Protein AF-A0A3N5EZ05-F1 (afdb_monomer)

Solvent-accessible surface area (backbone atoms only — not comparable to full-atom values): 6852 Å² total; per-residue (Å²): 89,78,44,68,26,73,56,96,56,68,45,74,49,80,46,78,44,80,40,52,67,71,67,73,74,62,48,51,23,45,38,38,38,38,35,31,70,34,64,64,27,25,46,25,39,28,48,21,28,32,59,36,54,89,89,57,67,75,89,76,59,78,59,31,61,65,50,81,44,80,48,70,34,47,78,84,30,54,72,34,80,43,77,48,76,42,72,58,73,56,49,66,87,50,54,52,19,30,40,44,31,42,38,31,39,40,40,81,78,44,53,37,81,36,57,31,39,44,48,79,47,82,47,59,91

pLDDT: mean 95.18, std 3.79, range [78.94, 98.62]

Secondary structure (DSSP, 8-state):
-EE-SS-SS-EEEEEEEEPPSSPPSS-EEEEEEEEE--SS-EEEEEEEEEEE-TTS-TTS--PEE--PEEEE--TT-TTEEEEEEEE--SS---TTSEEEEEEEE-STT----S-EEEEEEEEE-

Sequence (125 aa):
MQVLASLDADAIWRLRFQLPATLPAGTCKLRLIGLCNDDSHVAKVNPKWASVAMAEDPSSATLQAEGTTTVTWGASDHDKYVESKITLDADTPVGGEIIAMDLTFETSGWTLDQISTWMASLIWE

Radius of gyration: 15.07 Å; Cα contacts (8 Å, |Δi|>4): 317; chains: 1; bounding box: 34×28×37 Å

Structure (mmCIF, N/CA/C/O backbone):
data_AF-A0A3N5EZ05-F1
#
_entry.id   AF-A0A3N5EZ05-F1
#
loop_
_atom_site.group_PDB
_atom_site.id
_atom_site.type_symbol
_atom_site.label_atom_id
_atom_site.label_alt_id
_atom_site.label_comp_id
_atom_site.label_asym_id
_atom_site.label_entity_id
_atom_site.label_seq_id
_atom_site.pdbx_PDB_ins_code
_atom_site.Cartn_x
_atom_site.Cartn_y
_atom_site.Cartn_z
_atom_site.occupancy
_atom_site.B_iso_or_equiv
_atom_site.auth_seq_id
_atom_site.auth_comp_id
_atom_site.auth_asym_id
_atom_site.auth_atom_id
_atom_site.pdbx_PDB_model_num
ATOM 1 N N . MET A 1 1 ? 9.008 -5.054 1.773 1.00 90.44 1 MET A N 1
ATOM 2 C CA . MET A 1 1 ? 8.689 -6.179 0.863 1.00 90.44 1 MET A CA 1
ATOM 3 C C . MET A 1 1 ? 9.494 -6.020 -0.415 1.00 90.44 1 MET A C 1
ATOM 5 O O . MET A 1 1 ? 9.725 -4.885 -0.807 1.00 90.44 1 MET A O 1
ATOM 9 N N . GLN A 1 2 ? 9.930 -7.116 -1.033 1.00 91.75 2 GLN A N 1
ATOM 10 C CA . GLN A 1 2 ? 10.556 -7.109 -2.357 1.00 91.75 2 GLN A CA 1
ATOM 11 C C . GLN A 1 2 ? 9.498 -7.441 -3.423 1.00 91.75 2 GLN A C 1
ATOM 13 O O . GLN A 1 2 ? 8.694 -8.349 -3.205 1.00 91.75 2 GLN A O 1
ATOM 18 N N . VAL A 1 3 ? 9.489 -6.715 -4.541 1.00 89.62 3 VAL A N 1
ATOM 19 C CA . VAL A 1 3 ? 8.561 -6.900 -5.670 1.00 89.62 3 VAL A CA 1
ATOM 20 C C . VAL A 1 3 ? 9.377 -7.100 -6.942 1.00 89.62 3 VAL A C 1
ATOM 22 O O . VAL A 1 3 ? 10.362 -6.397 -7.163 1.00 89.62 3 VAL A O 1
ATOM 25 N N . LEU A 1 4 ? 9.001 -8.091 -7.751 1.00 89.44 4 LEU A N 1
ATOM 26 C CA . LEU A 1 4 ? 9.736 -8.454 -8.962 1.00 89.44 4 LEU A CA 1
ATOM 27 C C . LEU A 1 4 ? 9.724 -7.319 -9.992 1.00 89.44 4 LEU A C 1
ATOM 29 O O . LEU A 1 4 ? 8.802 -6.510 -10.025 1.00 89.44 4 LEU A O 1
ATOM 33 N N . ALA A 1 5 ? 10.751 -7.312 -10.840 1.00 78.94 5 ALA A N 1
ATOM 34 C CA . ALA A 1 5 ? 10.879 -6.407 -11.974 1.00 78.94 5 ALA A CA 1
ATOM 35 C C . ALA A 1 5 ? 9.652 -6.462 -12.884 1.00 78.94 5 ALA A C 1
ATOM 37 O O . ALA A 1 5 ? 9.000 -5.457 -13.092 1.00 78.94 5 ALA A O 1
ATOM 38 N N . SER A 1 6 ? 9.273 -7.653 -13.346 1.00 84.81 6 SER A N 1
ATOM 39 C CA . SER A 1 6 ? 8.079 -7.858 -14.163 1.00 84.81 6 SER A CA 1
ATOM 40 C C . SER A 1 6 ? 7.041 -8.649 -13.376 1.00 84.81 6 SER A C 1
ATOM 42 O O . SER A 1 6 ? 7.375 -9.635 -12.712 1.00 84.81 6 SER A O 1
ATOM 44 N N . LEU A 1 7 ? 5.792 -8.190 -13.422 1.00 85.25 7 LEU A N 1
ATOM 45 C CA . LEU A 1 7 ? 4.666 -8.832 -12.761 1.00 85.25 7 LEU A CA 1
ATOM 46 C C . LEU A 1 7 ? 3.801 -9.534 -13.813 1.00 85.25 7 LEU A C 1
ATOM 48 O O . LEU A 1 7 ? 3.210 -8.882 -14.670 1.00 85.25 7 LEU A O 1
ATOM 52 N N . ASP A 1 8 ? 3.695 -10.859 -13.716 1.00 87.69 8 ASP A N 1
ATOM 53 C CA . ASP A 1 8 ? 2.774 -11.657 -14.543 1.00 87.69 8 ASP A CA 1
ATOM 54 C C . ASP A 1 8 ? 1.330 -11.627 -14.004 1.00 87.69 8 ASP A C 1
ATOM 56 O O . ASP A 1 8 ? 0.373 -11.955 -14.705 1.00 87.69 8 ASP A O 1
ATOM 60 N N . ALA A 1 9 ? 1.176 -11.254 -12.733 1.00 94.00 9 ALA A N 1
ATOM 61 C CA . ALA A 1 9 ? -0.086 -11.073 -12.028 1.00 94.00 9 ALA A CA 1
ATOM 62 C C . ALA A 1 9 ? 0.104 -10.046 -10.904 1.00 94.00 9 ALA A C 1
ATOM 64 O O . ALA A 1 9 ? 1.231 -9.813 -10.456 1.00 94.00 9 ALA A O 1
ATOM 65 N N . ASP A 1 10 ? -0.995 -9.443 -10.449 1.00 96.12 10 ASP A N 1
ATOM 66 C CA . ASP A 1 10 ? -0.947 -8.465 -9.365 1.00 96.12 10 ASP A CA 1
ATOM 67 C C . ASP A 1 10 ? -0.307 -9.083 -8.116 1.00 96.12 10 ASP A C 1
ATOM 69 O O . ASP A 1 10 ? -0.683 -10.172 -7.667 1.00 96.12 10 ASP A O 1
ATOM 73 N N . ALA A 1 11 ? 0.660 -8.374 -7.536 1.00 96.31 11 ALA A N 1
ATOM 74 C CA . ALA A 1 11 ? 1.293 -8.785 -6.291 1.00 96.31 11 ALA A CA 1
ATOM 75 C C . ALA A 1 11 ? 0.634 -8.054 -5.121 1.00 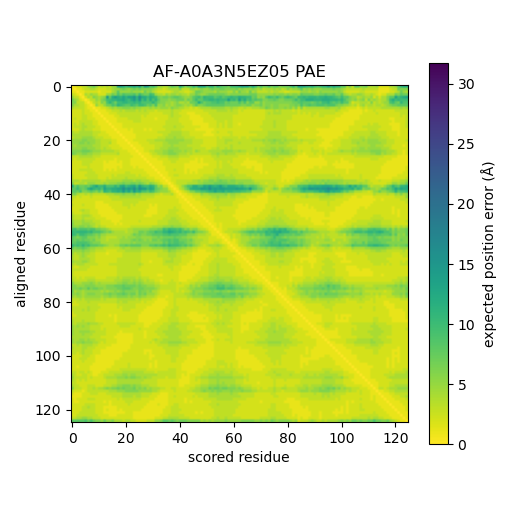96.31 11 ALA A C 1
ATOM 77 O O . ALA A 1 11 ? 0.447 -6.843 -5.163 1.00 96.31 11 ALA A O 1
ATOM 78 N N . ILE A 1 12 ? 0.292 -8.774 -4.052 1.00 96.50 12 ILE A N 1
ATOM 79 C CA . ILE A 1 12 ? -0.399 -8.189 -2.897 1.00 96.50 12 ILE A CA 1
ATOM 80 C C . ILE A 1 12 ? 0.504 -8.245 -1.672 1.00 96.50 12 ILE A C 1
ATOM 82 O O . ILE A 1 12 ? 0.921 -9.323 -1.238 1.00 96.50 12 ILE A O 1
ATOM 86 N N . TRP A 1 13 ? 0.746 -7.084 -1.065 1.00 97.56 13 TRP A N 1
ATOM 87 C CA . TRP A 1 13 ? 1.331 -6.987 0.266 1.00 97.56 13 TRP A CA 1
ATOM 88 C C . TRP A 1 13 ? 0.254 -6.688 1.298 1.00 97.56 13 TRP A C 1
ATOM 90 O O . TRP A 1 13 ? -0.303 -5.593 1.348 1.00 97.56 13 TRP A O 1
ATOM 100 N N . ARG A 1 14 ? -0.010 -7.669 2.163 1.00 96.25 14 ARG A N 1
ATOM 101 C CA . ARG A 1 14 ? -0.916 -7.495 3.298 1.00 96.25 14 ARG A CA 1
ATOM 102 C C . ARG A 1 14 ? -0.196 -6.796 4.445 1.00 96.25 14 ARG A C 1
ATOM 104 O O . ARG A 1 14 ? 0.777 -7.320 4.988 1.00 96.25 14 ARG A O 1
ATOM 111 N N . LEU A 1 15 ? -0.690 -5.623 4.809 1.00 97.12 15 LEU A N 1
ATOM 112 C CA . LEU A 1 15 ? -0.161 -4.742 5.842 1.00 97.12 15 LEU A CA 1
ATOM 113 C C . LEU A 1 15 ? -1.163 -4.625 6.992 1.00 97.12 15 LEU A C 1
ATOM 115 O O . LEU A 1 15 ? -2.378 -4.686 6.790 1.00 97.12 15 LEU A O 1
ATOM 119 N N . ARG A 1 16 ? -0.653 -4.470 8.213 1.00 96.69 16 ARG A N 1
ATOM 120 C CA . ARG A 1 16 ? -1.452 -4.218 9.416 1.00 96.69 16 ARG A CA 1
ATOM 121 C C . ARG A 1 16 ? -0.791 -3.105 10.211 1.00 96.69 16 ARG A C 1
ATOM 123 O O . ARG A 1 16 ? 0.388 -3.217 10.543 1.00 96.69 16 ARG A O 1
ATOM 130 N N . PHE A 1 17 ? -1.548 -2.059 10.515 1.00 97.56 17 PHE A N 1
ATOM 131 C CA . PHE A 1 17 ? -1.068 -0.930 1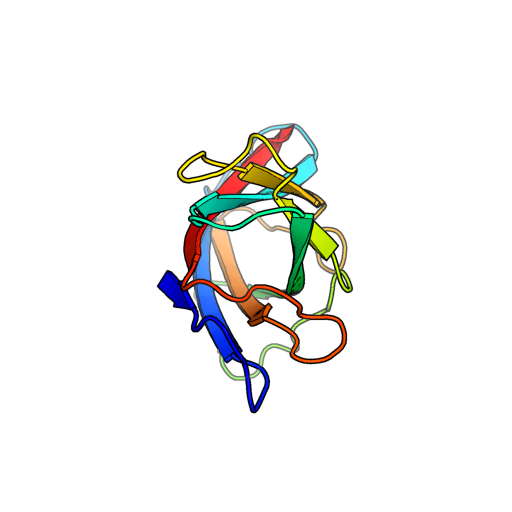1.304 1.00 97.56 17 PHE A CA 1
ATOM 132 C C . PHE A 1 17 ? -1.977 -0.735 12.509 1.00 97.56 17 PHE A C 1
ATOM 134 O O . PHE A 1 17 ? -3.153 -0.425 12.350 1.00 97.56 17 PHE A O 1
ATOM 141 N N . GLN A 1 18 ? -1.436 -0.918 13.711 1.00 97.19 18 GLN A N 1
ATOM 142 C CA . GLN A 1 18 ? -2.162 -0.601 14.934 1.00 97.19 18 GLN A CA 1
ATOM 143 C C . GLN A 1 18 ? -2.125 0.909 15.166 1.00 97.19 18 GLN A C 1
ATOM 145 O O . GLN A 1 18 ? -1.045 1.500 15.247 1.00 97.19 18 GLN A O 1
ATOM 150 N N . LEU A 1 19 ? -3.299 1.525 15.270 1.00 97.38 19 LEU A N 1
ATOM 151 C CA . LEU A 1 19 ? -3.433 2.952 15.515 1.00 97.38 19 LEU A CA 1
ATOM 152 C C . LEU A 1 19 ? -3.362 3.258 17.020 1.00 97.38 19 LEU A C 1
ATOM 154 O O . LEU A 1 19 ? -3.858 2.481 17.842 1.00 97.38 19 LEU A O 1
ATOM 158 N N . PRO A 1 20 ? -2.767 4.397 17.420 1.00 96.50 20 PRO A N 1
ATOM 159 C CA . PRO A 1 20 ? -2.835 4.853 18.803 1.00 96.50 20 PRO A CA 1
ATOM 160 C C . PRO A 1 20 ? -4.281 5.204 19.186 1.00 96.50 20 PRO A C 1
ATOM 162 O O . PRO A 1 20 ? -5.078 5.589 18.333 1.00 96.50 20 PRO A O 1
ATOM 165 N N . ALA A 1 21 ? -4.614 5.121 20.479 1.00 96.69 21 ALA A N 1
ATOM 166 C CA . ALA A 1 21 ? -5.953 5.458 20.983 1.00 96.69 21 ALA A CA 1
ATOM 167 C C . ALA A 1 21 ? -6.361 6.911 20.671 1.00 96.69 21 ALA A C 1
ATOM 169 O O . ALA A 1 21 ? -7.514 7.179 20.350 1.00 96.69 21 ALA A O 1
ATOM 170 N N . THR A 1 22 ? -5.398 7.835 20.720 1.00 97.50 22 THR A N 1
ATOM 171 C CA . THR A 1 22 ? -5.574 9.217 20.266 1.00 97.50 22 THR A CA 1
ATOM 172 C C . THR A 1 22 ? -4.813 9.398 18.966 1.00 97.50 22 THR A C 1
ATOM 174 O O . THR A 1 22 ? -3.585 9.288 18.948 1.00 97.50 22 THR A O 1
ATOM 177 N N . LEU A 1 23 ? -5.537 9.684 17.887 1.00 96.88 23 LEU A N 1
ATOM 178 C CA . LEU A 1 23 ? -4.926 9.942 16.591 1.00 96.88 23 LEU A CA 1
ATOM 179 C C . LEU A 1 23 ? -4.183 11.286 16.601 1.00 96.88 23 LEU A C 1
ATOM 181 O O . LEU A 1 23 ? -4.686 12.259 17.173 1.00 96.88 23 LEU A O 1
ATOM 185 N N . PRO A 1 24 ? -2.997 11.364 15.973 1.00 97.44 24 PRO A N 1
ATOM 186 C CA . PRO A 1 24 ? -2.361 12.642 15.699 1.00 97.44 24 PRO A CA 1
ATOM 187 C C . PRO A 1 24 ? -3.283 13.559 14.881 1.00 97.44 24 PRO A C 1
ATOM 189 O O . PRO A 1 24 ? -4.133 13.096 14.121 1.00 97.44 24 PRO A O 1
ATOM 192 N N . ALA A 1 25 ? -3.106 14.871 15.028 1.00 96.12 25 ALA A N 1
ATOM 193 C CA . ALA A 1 25 ? -3.803 15.841 14.190 1.00 96.12 25 ALA A CA 1
ATOM 194 C C . ALA A 1 25 ? -3.294 15.778 12.740 1.00 96.12 25 ALA A C 1
ATOM 196 O O . ALA A 1 25 ? -2.125 15.476 12.511 1.00 96.12 25 ALA A O 1
AT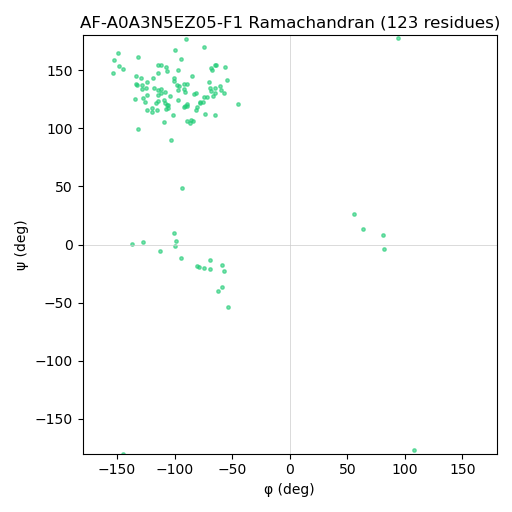OM 197 N N . GLY A 1 26 ? -4.155 16.124 11.783 1.00 96.00 26 GLY A N 1
ATOM 198 C CA . GLY A 1 26 ? -3.841 16.097 10.352 1.00 96.00 26 GLY A CA 1
ATOM 199 C C . GLY A 1 26 ? -4.554 14.965 9.620 1.00 96.00 26 GLY A C 1
ATOM 200 O O . GLY A 1 26 ? -5.368 14.241 10.196 1.00 96.00 26 GLY A O 1
ATOM 201 N N . THR A 1 27 ? -4.259 14.834 8.331 1.00 97.19 27 THR A N 1
ATOM 202 C CA . THR A 1 27 ? -4.859 13.810 7.471 1.00 97.19 27 THR A CA 1
ATOM 203 C C . THR A 1 27 ? -3.993 12.560 7.500 1.00 97.19 27 THR A C 1
ATOM 205 O O . THR A 1 27 ? -2.778 12.649 7.311 1.00 97.19 27 THR A O 1
ATOM 208 N N . CYS A 1 28 ? -4.600 11.391 7.719 1.00 98.31 28 CYS A N 1
ATOM 209 C CA . CYS A 1 28 ? -3.872 10.127 7.657 1.00 98.31 28 CYS A CA 1
ATOM 210 C C . CYS A 1 28 ? -3.438 9.841 6.213 1.00 98.31 28 CYS A C 1
ATOM 212 O O . CYS A 1 28 ? -4.233 9.950 5.277 1.00 98.31 28 CYS A O 1
ATOM 214 N N . LYS A 1 29 ? -2.169 9.478 6.031 1.00 98.62 29 LYS A N 1
ATOM 215 C CA . LYS A 1 29 ? -1.608 9.101 4.731 1.00 98.62 29 LYS A CA 1
ATOM 216 C C . LYS A 1 29 ? -0.779 7.830 4.854 1.00 98.62 29 LYS A C 1
ATOM 218 O O . LYS A 1 29 ? -0.047 7.645 5.830 1.00 98.62 29 LYS A O 1
ATOM 223 N N . LEU A 1 30 ? -0.820 6.996 3.821 1.00 98.56 30 LEU A N 1
ATOM 224 C CA . LEU A 1 30 ? 0.149 5.931 3.610 1.00 98.56 30 LEU A CA 1
ATOM 225 C C . LEU A 1 30 ? 1.397 6.527 2.963 1.00 98.56 30 LEU A C 1
ATOM 227 O O . LEU A 1 30 ? 1.370 7.000 1.827 1.00 98.56 30 LEU A O 1
ATOM 231 N N . ARG A 1 31 ? 2.510 6.479 3.687 1.00 98.50 31 ARG A N 1
ATOM 232 C CA . ARG A 1 31 ? 3.835 6.777 3.156 1.00 98.50 31 ARG A CA 1
ATOM 233 C C . ARG A 1 31 ? 4.439 5.493 2.609 1.00 98.50 31 ARG A C 1
ATOM 235 O O . ARG A 1 31 ? 4.664 4.545 3.363 1.00 98.50 31 ARG A O 1
ATOM 242 N N . LEU A 1 32 ? 4.729 5.492 1.316 1.00 98.19 32 LEU A N 1
ATOM 243 C CA . LEU A 1 32 ? 5.473 4.446 0.634 1.00 98.19 32 LEU A CA 1
ATOM 244 C C . LEU A 1 32 ? 6.854 4.970 0.269 1.00 98.19 32 LEU A C 1
ATOM 246 O O . LEU A 1 32 ? 6.987 6.057 -0.290 1.00 98.19 32 LEU A O 1
ATOM 250 N N . ILE A 1 33 ? 7.875 4.187 0.591 1.00 97.88 33 ILE A N 1
ATOM 251 C CA . ILE A 1 33 ? 9.250 4.444 0.176 1.00 97.88 33 ILE A CA 1
ATOM 252 C C . ILE A 1 33 ? 9.691 3.248 -0.656 1.00 97.88 33 ILE A C 1
ATOM 254 O O . ILE A 1 33 ? 9.775 2.133 -0.135 1.00 97.88 33 ILE A O 1
ATOM 258 N N . GLY A 1 34 ? 9.935 3.486 -1.940 1.00 96.75 34 GLY A N 1
ATOM 259 C CA . GLY A 1 34 ? 10.468 2.505 -2.873 1.00 96.75 34 GLY A CA 1
ATOM 260 C C . GLY A 1 34 ? 11.963 2.717 -3.094 1.00 96.75 34 GLY A C 1
ATOM 261 O O . GLY A 1 34 ? 12.430 3.851 -3.158 1.00 96.75 34 GLY A O 1
ATOM 262 N N . LEU A 1 35 ? 12.709 1.627 -3.238 1.00 96.25 35 LEU A N 1
ATOM 263 C CA . LEU A 1 35 ? 14.095 1.600 -3.699 1.00 96.25 35 LEU A CA 1
ATOM 264 C C . LEU A 1 35 ? 14.175 0.673 -4.909 1.00 96.25 35 LEU A C 1
ATOM 266 O 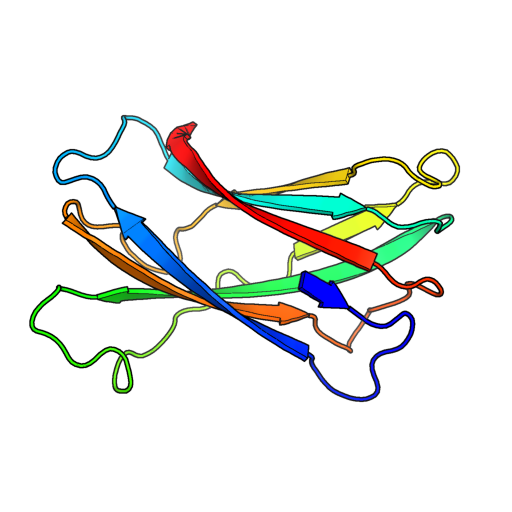O . LEU A 1 35 ? 13.714 -0.466 -4.831 1.00 96.25 35 LEU A O 1
ATOM 270 N N . CYS A 1 36 ? 14.755 1.155 -6.001 1.00 94.19 36 CYS A N 1
ATOM 271 C CA . CYS A 1 36 ? 14.912 0.409 -7.242 1.00 94.19 36 CYS A CA 1
ATOM 272 C C . CYS A 1 36 ? 16.126 0.952 -8.008 1.00 94.19 36 CYS A C 1
ATOM 274 O O . CYS A 1 36 ? 16.410 2.147 -7.927 1.00 94.19 36 CYS A O 1
ATOM 276 N N . ASN A 1 37 ? 16.831 0.098 -8.750 1.00 91.62 37 ASN A N 1
ATOM 277 C CA . ASN A 1 37 ? 17.941 0.517 -9.614 1.00 91.62 37 ASN A CA 1
ATOM 278 C C . ASN A 1 37 ? 17.469 0.785 -11.052 1.00 91.62 37 ASN A C 1
ATOM 280 O O . ASN A 1 37 ? 18.015 0.235 -12.002 1.00 91.62 37 ASN A O 1
ATOM 284 N N . ASP A 1 38 ? 16.394 1.549 -11.199 1.00 86.94 38 ASP A N 1
ATOM 285 C CA . ASP A 1 38 ? 15.664 1.673 -12.461 1.00 86.94 38 ASP A CA 1
ATOM 286 C C . ASP A 1 38 ? 15.749 3.100 -13.037 1.00 86.94 38 ASP A C 1
ATOM 288 O O . ASP A 1 38 ? 15.928 4.061 -12.281 1.00 86.94 38 ASP A O 1
ATOM 292 N N . ASP A 1 39 ? 15.603 3.232 -14.358 1.00 85.38 39 ASP A N 1
ATOM 293 C CA . ASP A 1 39 ? 15.607 4.491 -15.110 1.00 85.38 39 ASP A CA 1
ATOM 294 C C . ASP A 1 39 ? 14.242 4.731 -15.764 1.00 85.38 39 ASP A C 1
ATOM 296 O O . ASP A 1 39 ? 13.849 4.032 -16.696 1.00 85.38 39 ASP A O 1
ATOM 300 N N . SER A 1 40 ? 13.543 5.788 -15.349 1.00 88.00 40 SER A N 1
ATOM 301 C CA . SER A 1 40 ? 12.361 6.317 -16.052 1.00 88.00 40 SER A CA 1
ATOM 302 C C . SER A 1 40 ? 11.154 5.370 -16.124 1.00 88.00 40 SER A C 1
ATOM 304 O O . SER A 1 40 ? 10.190 5.650 -16.844 1.00 88.00 40 SER A O 1
ATOM 306 N N . HIS A 1 41 ? 11.157 4.293 -15.342 1.00 93.50 41 HIS A N 1
ATOM 307 C CA . HIS A 1 41 ? 10.043 3.366 -15.228 1.00 93.50 41 HIS A CA 1
ATOM 308 C C . HIS A 1 41 ? 9.187 3.625 -13.983 1.00 93.50 41 HIS A C 1
ATOM 310 O O . HIS A 1 41 ? 9.519 4.396 -13.074 1.00 93.50 41 HIS A O 1
ATOM 316 N N . VAL A 1 42 ? 8.016 2.988 -13.972 1.00 95.38 42 VAL A N 1
ATOM 317 C CA . VAL A 1 42 ? 6.980 3.213 -12.967 1.00 95.38 42 VAL A CA 1
ATOM 318 C C . VAL A 1 42 ? 6.467 1.927 -12.335 1.00 95.38 42 VAL A C 1
ATOM 320 O O . VAL A 1 42 ? 6.241 0.920 -13.010 1.00 95.38 42 VAL A O 1
ATOM 323 N N . ALA A 1 43 ? 6.184 2.020 -11.040 1.00 96.75 43 ALA A N 1
ATOM 324 C CA . ALA A 1 43 ? 5.334 1.091 -10.314 1.00 96.75 43 ALA A CA 1
ATOM 325 C C . ALA A 1 43 ? 3.906 1.645 -10.207 1.00 96.75 43 ALA A C 1
ATOM 327 O O . ALA A 1 43 ? 3.687 2.860 -10.133 1.00 96.75 43 ALA A O 1
ATOM 328 N N . LYS A 1 44 ? 2.928 0.742 -10.155 1.00 97.56 44 LYS A N 1
ATOM 329 C CA . LYS A 1 44 ? 1.514 1.055 -9.924 1.00 97.56 44 LYS A CA 1
ATOM 330 C C . LYS A 1 44 ? 1.087 0.416 -8.618 1.00 97.56 44 LYS A C 1
ATOM 332 O O . LYS A 1 44 ? 1.243 -0.789 -8.448 1.00 97.56 44 LYS A O 1
ATOM 337 N N . VAL A 1 45 ? 0.602 1.230 -7.688 1.00 98.00 45 VAL A N 1
ATOM 338 C CA . VAL A 1 45 ? 0.215 0.773 -6.352 1.00 98.00 45 VAL A CA 1
ATOM 339 C C . VAL A 1 45 ? -1.193 1.236 -6.023 1.00 98.00 45 VAL A C 1
ATOM 341 O O . VAL A 1 45 ? -1.530 2.397 -6.228 1.00 98.00 45 VAL A O 1
ATOM 344 N N . ASN A 1 46 ? -2.012 0.336 -5.498 1.00 98.31 46 ASN A N 1
ATOM 345 C CA . ASN A 1 46 ? -3.394 0.607 -5.130 1.00 98.31 46 ASN A CA 1
ATOM 346 C C . ASN A 1 46 ? -3.645 0.066 -3.718 1.00 98.31 46 ASN A C 1
ATOM 348 O O . ASN A 1 46 ? -3.789 -1.153 -3.542 1.00 98.31 46 ASN A O 1
ATOM 352 N N . PRO A 1 47 ? -3.610 0.933 -2.693 1.00 98.31 47 PRO A N 1
ATOM 353 C CA . PRO A 1 47 ? -3.944 0.528 -1.343 1.00 98.31 47 PRO A CA 1
ATOM 354 C C . PRO A 1 47 ? -5.456 0.350 -1.214 1.00 98.31 47 PRO A C 1
ATOM 356 O O . PRO A 1 47 ? -6.241 1.250 -1.512 1.00 98.31 47 PRO A O 1
ATOM 359 N N . LYS A 1 48 ? -5.848 -0.826 -0.726 1.00 98.25 48 LYS A N 1
ATOM 360 C CA . LYS A 1 48 ? -7.215 -1.122 -0.302 1.00 98.25 48 LYS A CA 1
ATOM 361 C C . LYS A 1 48 ? -7.209 -1.364 1.188 1.00 98.25 48 LYS A C 1
ATOM 363 O O . LYS A 1 48 ? -6.405 -2.174 1.646 1.00 98.25 48 LYS A O 1
ATOM 368 N N . TRP A 1 49 ? -8.061 -0.697 1.950 1.00 98.25 49 TRP A N 1
ATOM 369 C CA . TRP A 1 49 ? -8.008 -0.805 3.401 1.00 98.25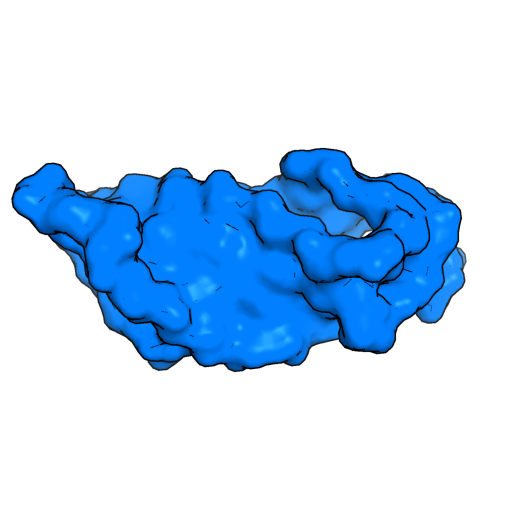 49 TRP A CA 1
ATOM 370 C C . TRP A 1 49 ? -9.362 -0.638 4.084 1.00 98.25 49 TRP A C 1
ATOM 372 O O . TRP A 1 49 ? -10.332 -0.204 3.472 1.00 98.25 49 TRP A O 1
ATOM 382 N N . ALA A 1 50 ? -9.408 -1.043 5.348 1.00 98.00 50 ALA A N 1
ATOM 383 C CA . ALA A 1 50 ? -10.497 -0.760 6.269 1.00 98.00 50 ALA A CA 1
ATOM 384 C C . ALA A 1 50 ? -9.938 -0.568 7.684 1.00 98.00 50 ALA A C 1
ATOM 386 O O . ALA A 1 50 ? -8.904 -1.163 8.028 1.00 98.00 50 ALA A O 1
ATOM 387 N N . SER A 1 51 ? -10.612 0.242 8.499 1.00 97.56 51 SER A N 1
ATOM 388 C CA . SER A 1 51 ? -10.374 0.276 9.948 1.00 97.56 51 SER A CA 1
ATOM 389 C C . SER A 1 51 ? -11.168 -0.850 10.612 1.00 97.56 51 SER A C 1
ATOM 391 O O . SER A 1 51 ? -12.346 -1.033 10.317 1.00 97.56 51 SER A O 1
ATOM 393 N N . VAL A 1 52 ? -10.512 -1.661 11.446 1.00 97.56 52 VAL A N 1
ATOM 394 C CA . VAL A 1 52 ? -11.126 -2.830 12.093 1.00 97.56 52 VAL A CA 1
ATOM 395 C C . VAL A 1 52 ? -10.893 -2.775 13.596 1.00 97.56 52 VAL A C 1
ATOM 397 O O . VAL A 1 52 ? -9.745 -2.707 14.060 1.00 97.56 52 VAL A O 1
ATOM 400 N N . ALA A 1 53 ? -11.973 -2.866 14.371 1.00 95.88 53 ALA A N 1
ATOM 401 C CA . ALA A 1 53 ? -11.886 -2.910 15.823 1.00 95.88 53 ALA A CA 1
ATOM 402 C C . ALA A 1 53 ? -11.235 -4.214 16.317 1.00 95.88 53 ALA A C 1
ATOM 404 O O . ALA A 1 53 ? -11.379 -5.282 15.728 1.00 95.88 53 ALA A O 1
ATOM 405 N N . MET A 1 54 ? -10.558 -4.161 17.470 1.00 88.31 54 MET A N 1
ATOM 406 C CA . MET A 1 54 ? -9.828 -5.309 18.045 1.00 88.31 54 MET A CA 1
ATOM 407 C C . MET A 1 54 ? -10.685 -6.563 18.299 1.00 88.31 54 MET A C 1
ATOM 409 O O . MET A 1 54 ? -10.137 -7.657 18.417 1.00 88.31 54 MET A O 1
ATOM 413 N N . ALA A 1 55 ? -12.003 -6.405 18.444 1.00 89.94 55 ALA A N 1
ATOM 414 C CA . ALA A 1 55 ? -12.942 -7.496 18.704 1.00 89.94 55 ALA A CA 1
ATOM 415 C C . ALA A 1 55 ? -13.682 -7.985 17.443 1.00 89.94 55 ALA A C 1
ATOM 417 O O . ALA A 1 55 ? -14.495 -8.904 17.541 1.00 89.94 55 ALA A O 1
ATOM 418 N N . GLU A 1 56 ? -13.430 -7.375 16.285 1.00 92.19 56 GLU A N 1
ATOM 419 C CA . GLU A 1 56 ? -14.067 -7.728 15.016 1.00 92.19 56 GLU A CA 1
ATOM 420 C C . GLU A 1 56 ? -13.213 -8.710 14.207 1.00 92.19 56 GLU A C 1
ATOM 422 O O . GLU A 1 56 ? -12.011 -8.852 14.432 1.00 92.19 56 GLU A O 1
ATOM 427 N N . ASP A 1 57 ? -13.842 -9.415 13.262 1.00 88.44 57 ASP A N 1
ATOM 428 C CA . ASP A 1 57 ? -13.150 -10.335 12.359 1.00 88.44 57 ASP A CA 1
ATOM 429 C C . ASP A 1 57 ? -12.587 -9.584 11.135 1.00 88.44 57 ASP A C 1
ATOM 431 O O . ASP A 1 57 ? -13.347 -9.249 10.215 1.00 88.44 57 ASP A O 1
ATOM 435 N N . PRO A 1 58 ? -11.257 -9.384 11.047 1.00 87.31 58 PRO A N 1
ATOM 436 C CA . PRO A 1 58 ? -10.636 -8.657 9.945 1.00 87.31 58 PRO A CA 1
ATOM 437 C C . PRO A 1 58 ? -10.693 -9.405 8.608 1.00 87.31 58 PRO A C 1
ATOM 439 O O . PRO A 1 58 ? -10.386 -8.811 7.578 1.00 87.31 58 PRO A O 1
ATOM 442 N N . SER A 1 59 ? -11.034 -10.699 8.590 1.00 86.94 59 SER A N 1
ATOM 443 C CA . SER A 1 59 ? -11.166 -11.471 7.347 1.00 86.94 59 SER A CA 1
ATOM 444 C C . SER A 1 59 ? -12.484 -11.206 6.614 1.00 86.94 59 SER A C 1
ATOM 446 O O . SER A 1 59 ? -12.575 -11.442 5.411 1.00 86.94 59 SER A O 1
ATOM 448 N N . SER A 1 60 ? -13.478 -10.676 7.332 1.00 87.00 60 SER A N 1
ATOM 449 C CA . SER A 1 60 ? -14.795 -10.317 6.799 1.00 87.00 60 SER A CA 1
ATOM 450 C C . SER A 1 60 ? -14.908 -8.848 6.372 1.00 87.00 60 SER A C 1
ATOM 452 O O . SER A 1 60 ? -15.874 -8.467 5.709 1.00 87.00 60 SER A O 1
ATOM 454 N N . ALA A 1 61 ? -13.919 -8.023 6.732 1.00 93.12 61 ALA A N 1
ATOM 455 C CA . ALA A 1 61 ? -13.904 -6.600 6.427 1.00 93.12 61 ALA A CA 1
ATOM 456 C C . ALA A 1 61 ? -13.821 -6.352 4.911 1.00 93.12 61 ALA A C 1
ATOM 458 O O . ALA A 1 61 ? -13.012 -6.953 4.201 1.00 93.12 61 ALA A O 1
ATOM 459 N N . THR A 1 62 ? -1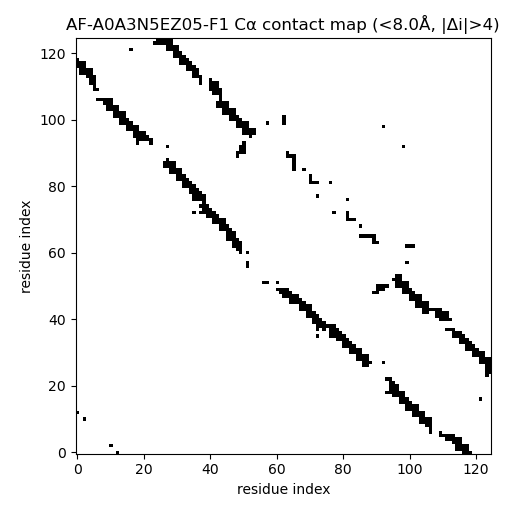4.647 -5.432 4.408 1.00 96.19 62 THR A N 1
ATOM 460 C CA . THR A 1 62 ? -14.611 -5.023 2.997 1.00 96.19 62 THR A CA 1
ATOM 461 C C . THR A 1 62 ? -13.631 -3.870 2.824 1.00 96.19 62 THR A C 1
ATOM 463 O O . THR A 1 62 ? -13.934 -2.741 3.201 1.00 96.19 62 THR A O 1
ATOM 466 N N . LEU A 1 63 ? -12.471 -4.153 2.230 1.00 97.25 63 LEU A N 1
ATOM 467 C CA . LEU A 1 63 ? -11.432 -3.151 1.993 1.00 97.25 63 LEU A CA 1
ATOM 468 C C . LEU A 1 63 ? -11.845 -2.174 0.880 1.00 97.25 63 LEU A C 1
ATOM 470 O O . LEU A 1 63 ? -12.160 -2.601 -0.233 1.00 97.25 63 LEU A O 1
ATOM 474 N N . GLN A 1 64 ? -11.796 -0.875 1.171 1.00 98.06 64 GLN A N 1
ATOM 475 C CA . GLN A 1 64 ? -12.085 0.209 0.231 1.00 98.06 64 GLN A CA 1
ATOM 476 C C . GLN A 1 64 ? -10.801 0.675 -0.458 1.00 98.06 64 GLN A C 1
ATOM 478 O O . GLN A 1 64 ? -9.751 0.763 0.174 1.00 98.06 64 GLN A O 1
ATOM 483 N N . ALA A 1 65 ? -10.867 0.932 -1.765 1.00 97.75 65 ALA A N 1
ATOM 484 C CA . ALA A 1 65 ? -9.707 1.306 -2.572 1.00 97.75 65 ALA A CA 1
ATOM 485 C C . ALA A 1 65 ? -9.527 2.826 -2.643 1.00 97.75 65 ALA A C 1
ATOM 487 O O . ALA A 1 65 ? -10.475 3.526 -2.984 1.00 97.75 65 ALA A O 1
ATOM 488 N N . GLU A 1 66 ? -8.296 3.305 -2.452 1.00 97.94 66 GLU A N 1
ATOM 489 C CA . GLU A 1 66 ? -7.917 4.699 -2.764 1.00 97.94 66 GLU A CA 1
ATOM 490 C C . GLU A 1 66 ? -7.773 4.938 -4.276 1.00 97.94 66 GLU A C 1
ATOM 492 O O . GLU A 1 66 ? -7.811 6.064 -4.768 1.00 97.94 66 GLU A O 1
ATOM 497 N N . GLY A 1 67 ? -7.580 3.856 -5.034 1.00 97.50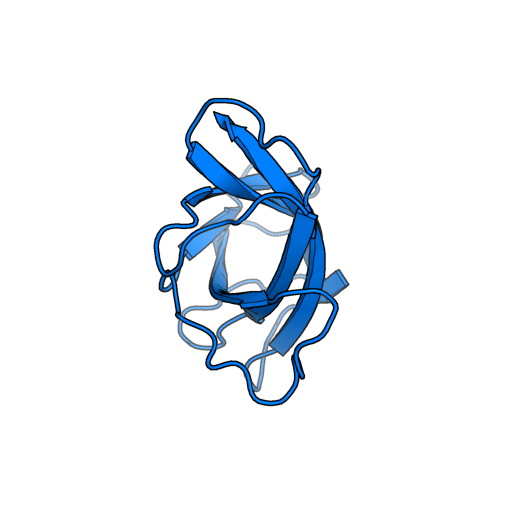 67 GLY A N 1
ATOM 498 C CA . GLY A 1 67 ? -7.250 3.903 -6.451 1.00 97.50 67 GLY A CA 1
ATOM 499 C C . GLY A 1 67 ? -5.745 3.852 -6.713 1.00 97.50 67 GLY A C 1
ATOM 500 O O . GLY A 1 67 ? -4.909 3.769 -5.811 1.00 97.50 67 GLY A O 1
ATOM 501 N N . THR A 1 68 ? -5.396 3.844 -7.996 1.00 98.12 68 THR A N 1
ATOM 502 C CA . THR A 1 68 ? -4.019 3.636 -8.448 1.00 98.12 68 THR A CA 1
ATOM 503 C C . THR A 1 68 ? -3.169 4.893 -8.287 1.00 98.12 68 THR A C 1
ATOM 505 O O . THR A 1 68 ? -3.408 5.920 -8.922 1.00 98.12 68 THR A O 1
ATOM 508 N N . THR A 1 69 ? -2.088 4.772 -7.526 1.00 98.12 69 THR A N 1
ATOM 509 C CA . THR A 1 69 ? -0.982 5.729 -7.476 1.00 98.12 69 THR A CA 1
ATOM 510 C C . THR A 1 69 ? 0.161 5.254 -8.371 1.00 98.12 69 THR A C 1
ATOM 512 O O . THR A 1 69 ? 0.523 4.078 -8.383 1.00 98.12 69 THR A O 1
ATOM 515 N N . THR A 1 70 ? 0.748 6.182 -9.128 1.00 97.50 70 THR A N 1
ATOM 516 C CA . THR A 1 70 ? 1.950 5.921 -9.93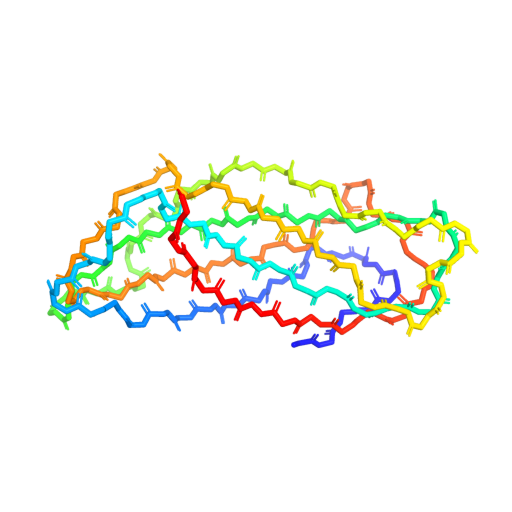4 1.00 97.50 70 THR A CA 1
ATOM 517 C C . THR A 1 70 ? 3.179 6.386 -9.171 1.00 97.50 70 THR A C 1
ATOM 519 O O . THR A 1 70 ? 3.253 7.557 -8.805 1.00 97.50 70 THR A O 1
ATOM 522 N N . VAL A 1 71 ? 4.136 5.486 -8.960 1.00 96.19 71 VAL A N 1
ATOM 523 C CA . VAL A 1 71 ? 5.441 5.802 -8.370 1.00 96.19 71 VAL A CA 1
ATOM 524 C C . VAL A 1 71 ? 6.476 5.749 -9.483 1.00 96.19 71 VAL A C 1
ATOM 526 O O . VAL A 1 71 ? 6.626 4.711 -10.123 1.00 96.19 71 VAL A O 1
ATOM 529 N N . THR A 1 72 ? 7.159 6.864 -9.724 1.00 94.94 72 THR A N 1
ATOM 530 C CA . THR A 1 72 ? 8.095 7.018 -10.844 1.00 94.94 72 THR A CA 1
ATOM 531 C C . THR A 1 72 ? 9.519 7.131 -10.330 1.00 94.94 72 THR A C 1
ATOM 533 O O . THR A 1 72 ? 9.789 7.976 -9.479 1.00 94.94 72 THR A O 1
ATOM 536 N N . TRP A 1 73 ? 10.426 6.338 -10.896 1.00 94.00 73 TRP A N 1
ATOM 537 C CA . TRP A 1 73 ? 11.863 6.574 -10.789 1.00 94.00 73 TRP A CA 1
ATOM 538 C C . TRP A 1 73 ? 12.283 7.419 -11.980 1.00 94.00 73 TRP A C 1
ATOM 540 O O . TRP A 1 73 ? 12.089 7.015 -13.120 1.00 94.00 73 TRP A O 1
ATOM 550 N N . GLY A 1 74 ? 12.798 8.622 -11.741 1.00 92.12 74 GLY A N 1
ATOM 551 C CA . GLY A 1 74 ? 13.386 9.429 -12.804 1.00 92.12 74 GLY A CA 1
ATOM 552 C C . GLY A 1 74 ? 14.759 8.897 -13.215 1.00 92.12 74 GLY A C 1
ATOM 553 O O . GLY A 1 74 ? 15.371 8.100 -12.508 1.00 92.12 74 GLY A O 1
ATOM 554 N N . ALA A 1 75 ? 15.307 9.413 -14.317 1.00 89.44 75 ALA A N 1
ATOM 555 C CA . ALA A 1 75 ? 16.606 8.972 -14.839 1.00 89.44 75 ALA A CA 1
ATOM 556 C C . ALA A 1 75 ? 17.797 9.129 -13.880 1.00 89.44 75 ALA A C 1
ATOM 558 O O . ALA A 1 75 ? 18.853 8.521 -14.047 1.00 89.44 75 ALA A O 1
ATOM 559 N N . SER A 1 76 ? 17.644 9.944 -12.838 1.00 89.69 76 SER A N 1
ATOM 560 C CA . SER A 1 76 ? 18.658 10.136 -11.806 1.00 89.69 76 SER A CA 1
ATOM 561 C C . SER A 1 76 ? 18.417 9.327 -10.533 1.00 89.69 76 SER A C 1
ATOM 563 O O . SER A 1 76 ? 19.180 9.511 -9.583 1.00 89.69 76 SER A O 1
ATOM 565 N N . ASP A 1 77 ? 17.381 8.491 -10.473 1.00 92.12 77 ASP A N 1
ATOM 566 C CA . ASP A 1 77 ? 16.900 7.872 -9.228 1.00 92.12 77 ASP A CA 1
ATOM 567 C C . ASP A 1 77 ? 17.364 6.427 -9.026 1.00 92.12 77 ASP A C 1
ATOM 569 O O . ASP A 1 77 ? 16.947 5.772 -8.072 1.00 92.12 77 ASP A O 1
ATOM 573 N N . HIS A 1 78 ? 18.296 5.971 -9.862 1.00 90.56 78 HIS A N 1
ATOM 574 C CA . HIS A 1 78 ? 19.047 4.735 -9.677 1.00 90.56 78 HIS A CA 1
ATOM 575 C C . HIS A 1 78 ? 19.556 4.588 -8.238 1.00 90.56 78 HIS A C 1
ATOM 577 O O . HIS A 1 78 ? 20.303 5.442 -7.745 1.00 90.56 78 HIS A O 1
ATOM 583 N N . ASP A 1 79 ? 19.139 3.511 -7.572 1.00 91.25 79 ASP A N 1
ATOM 584 C CA . ASP A 1 79 ? 19.494 3.180 -6.188 1.00 91.25 79 ASP A CA 1
ATOM 585 C C . ASP A 1 79 ? 19.157 4.286 -5.170 1.00 91.25 79 ASP A C 1
ATOM 587 O O . ASP A 1 79 ? 19.755 4.379 -4.093 1.00 91.25 79 ASP A O 1
ATOM 591 N N . LYS A 1 80 ? 18.162 5.128 -5.477 1.00 93.81 80 LYS A N 1
ATOM 592 C CA . LYS A 1 80 ? 17.638 6.139 -4.555 1.00 93.81 80 LYS A CA 1
ATOM 593 C C . LYS A 1 80 ? 16.263 5.761 -4.031 1.00 93.81 80 LYS A C 1
ATOM 595 O O . LYS A 1 80 ? 15.474 5.063 -4.668 1.00 93.81 80 LYS A O 1
ATOM 600 N N . TYR A 1 81 ? 15.979 6.273 -2.838 1.00 95.81 81 TYR A N 1
ATOM 601 C CA . TYR A 1 81 ? 14.651 6.198 -2.254 1.00 95.81 81 TYR A CA 1
ATOM 602 C C . TYR A 1 81 ? 13.719 7.196 -2.935 1.00 95.81 81 TYR A C 1
ATOM 604 O O . TYR A 1 81 ? 13.965 8.403 -2.896 1.00 95.81 81 TYR A O 1
ATOM 612 N N . VAL A 1 82 ? 12.627 6.685 -3.492 1.00 95.69 82 VAL A N 1
ATOM 613 C CA . VAL A 1 82 ? 11.513 7.476 -4.012 1.00 95.69 82 VAL A CA 1
ATOM 614 C C . VAL A 1 82 ? 10.360 7.387 -3.024 1.00 95.69 82 VAL A C 1
ATOM 616 O O . VAL A 1 82 ? 9.959 6.300 -2.604 1.00 95.69 82 VAL A O 1
ATOM 619 N N . GLU A 1 83 ? 9.837 8.543 -2.627 1.00 96.88 83 GLU A N 1
ATOM 620 C CA . GLU A 1 83 ? 8.717 8.647 -1.698 1.00 96.88 83 GLU A CA 1
ATOM 621 C C . GLU A 1 83 ? 7.408 8.904 -2.444 1.00 96.88 83 GLU A C 1
ATOM 623 O O . GLU A 1 83 ? 7.336 9.698 -3.380 1.00 96.88 83 GLU A O 1
ATOM 628 N N . SER A 1 84 ? 6.341 8.262 -1.986 1.00 97.56 84 SER A N 1
ATOM 629 C CA . SER A 1 84 ? 4.970 8.583 -2.365 1.00 97.56 84 SER A CA 1
ATOM 630 C C . SER A 1 84 ? 4.094 8.636 -1.123 1.00 97.56 84 SER A C 1
ATOM 632 O O . SER A 1 84 ? 4.227 7.815 -0.214 1.00 97.56 84 SER A O 1
ATOM 634 N N . LYS A 1 85 ? 3.204 9.625 -1.071 1.00 98.25 85 LYS A N 1
ATOM 635 C CA . LYS A 1 85 ? 2.249 9.816 0.023 1.00 98.25 85 LYS A CA 1
ATOM 636 C C . LYS A 1 85 ? 0.846 9.727 -0.551 1.00 98.25 85 LYS A C 1
ATOM 638 O O . LYS A 1 85 ? 0.483 10.546 -1.391 1.00 98.25 85 LYS A O 1
ATOM 643 N N . ILE A 1 86 ? 0.087 8.741 -0.098 1.00 98.38 86 ILE A N 1
ATOM 644 C CA . ILE A 1 86 ? -1.279 8.477 -0.548 1.00 98.38 86 ILE A CA 1
ATOM 645 C C . ILE A 1 86 ? -2.208 8.868 0.594 1.00 98.38 86 ILE A C 1
ATOM 647 O O . ILE A 1 86 ? -2.043 8.366 1.706 1.00 98.38 86 ILE A O 1
ATOM 651 N N . THR A 1 87 ? -3.134 9.793 0.348 1.00 98.25 87 THR A N 1
ATOM 652 C CA . THR A 1 87 ? -4.195 10.109 1.314 1.00 98.25 87 THR A CA 1
ATOM 653 C C . THR A 1 87 ? -5.031 8.862 1.564 1.00 98.25 87 THR A C 1
ATOM 655 O O . THR A 1 87 ? -5.308 8.132 0.623 1.00 98.25 87 THR A O 1
ATOM 658 N N . LEU A 1 88 ? -5.361 8.597 2.829 1.00 98.25 88 LEU A N 1
ATOM 659 C CA . LEU A 1 88 ? -6.247 7.500 3.198 1.00 98.25 88 LEU A CA 1
ATOM 660 C C . LEU A 1 88 ? -7.630 8.069 3.529 1.00 98.25 88 LEU A C 1
ATOM 662 O O . LEU A 1 88 ? -7.864 8.462 4.674 1.00 98.25 88 LEU A O 1
ATOM 666 N N . ASP A 1 89 ? -8.500 8.169 2.522 1.00 97.12 89 ASP A N 1
ATOM 667 C CA . ASP A 1 89 ? -9.866 8.700 2.645 1.00 97.12 89 ASP A CA 1
ATOM 668 C C . ASP A 1 89 ? -10.969 7.781 2.084 1.00 97.12 89 ASP A C 1
ATOM 670 O O . ASP A 1 89 ? -12.154 8.110 2.194 1.00 97.12 89 ASP A O 1
ATOM 674 N N . ALA A 1 90 ? -10.613 6.592 1.586 1.00 96.94 90 ALA A N 1
ATOM 675 C CA . ALA A 1 90 ? -11.570 5.565 1.175 1.00 96.94 90 ALA A CA 1
ATOM 676 C C . ALA A 1 90 ? -12.335 4.940 2.363 1.00 96.94 90 ALA A C 1
ATOM 678 O O . ALA A 1 90 ? -13.414 4.375 2.176 1.00 96.94 90 ALA A O 1
ATOM 679 N N . ASP A 1 91 ? -11.789 5.053 3.576 1.00 96.69 91 ASP A N 1
ATOM 680 C CA . ASP A 1 91 ? -12.426 4.713 4.852 1.00 96.69 91 ASP A CA 1
ATOM 681 C C . ASP A 1 91 ? -11.965 5.704 5.948 1.00 96.69 91 ASP A C 1
ATOM 683 O O . ASP A 1 91 ? -11.194 6.633 5.692 1.00 96.69 91 ASP A O 1
ATOM 687 N N . THR A 1 92 ? -12.443 5.550 7.183 1.00 96.62 92 THR A N 1
ATOM 688 C CA . THR A 1 92 ? -12.125 6.434 8.310 1.00 96.62 92 THR A CA 1
ATOM 689 C C . THR A 1 92 ? -11.156 5.762 9.283 1.00 96.62 92 THR A C 1
ATOM 691 O O . THR A 1 92 ? -11.507 4.750 9.885 1.00 96.62 92 THR A O 1
ATOM 694 N N . PRO A 1 93 ? -9.955 6.325 9.523 1.00 97.25 93 PRO A N 1
ATOM 695 C CA . PRO A 1 93 ? -9.074 5.830 10.573 1.00 97.25 93 PRO A CA 1
ATOM 696 C C . PRO A 1 93 ? -9.701 6.079 11.947 1.00 97.25 93 PRO A C 1
ATOM 698 O O . PRO A 1 93 ? -10.043 7.219 12.275 1.00 97.25 93 PRO A O 1
ATOM 701 N N . VAL A 1 94 ? -9.794 5.042 12.778 1.00 97.44 94 VAL A N 1
ATOM 702 C CA . VAL A 1 94 ? -10.325 5.153 14.144 1.00 97.44 94 VAL A CA 1
ATOM 703 C C . VAL A 1 94 ? -9.224 4.871 15.168 1.00 97.44 94 VAL A C 1
ATOM 705 O O . VAL A 1 94 ? -8.455 3.917 15.060 1.00 97.44 94 VAL A O 1
ATOM 708 N N . GLY A 1 95 ? -9.118 5.726 16.187 1.00 97.56 95 GLY A N 1
ATOM 709 C CA . GLY A 1 95 ? -8.122 5.568 17.246 1.00 97.56 95 GLY A CA 1
ATOM 710 C C . GLY A 1 95 ? -8.278 4.244 18.000 1.00 97.56 95 GLY A C 1
ATOM 711 O O . GLY A 1 95 ? -9.374 3.884 18.419 1.00 97.56 95 GLY A O 1
ATOM 712 N N . GLY A 1 96 ? -7.169 3.530 18.200 1.00 96.44 96 GLY A N 1
ATOM 713 C CA . GLY A 1 96 ? -7.132 2.237 18.894 1.00 96.44 96 GLY A CA 1
ATOM 714 C C . GLY A 1 96 ? -7.510 1.022 18.040 1.00 96.44 96 GLY A C 1
ATOM 715 O O . GLY A 1 96 ? -7.408 -0.104 18.529 1.00 96.44 96 GLY A O 1
ATOM 716 N N . GLU A 1 97 ? -7.906 1.227 16.784 1.00 97.75 97 GLU A N 1
ATOM 717 C CA . GLU A 1 97 ? -8.205 0.154 15.834 1.00 97.75 97 GLU A CA 1
ATOM 718 C C . GLU A 1 97 ? -6.971 -0.280 15.030 1.00 97.75 97 GLU A C 1
ATOM 720 O O . GLU A 1 97 ? -5.867 0.260 15.174 1.00 97.75 97 GLU A O 1
ATOM 725 N N . ILE A 1 98 ? -7.144 -1.298 14.186 1.00 97.56 98 ILE A N 1
ATOM 726 C CA . ILE A 1 98 ? -6.127 -1.754 13.241 1.00 97.56 98 ILE A CA 1
ATOM 727 C C . ILE A 1 98 ? -6.573 -1.389 11.830 1.00 97.56 98 ILE A C 1
ATOM 729 O O . ILE A 1 98 ? -7.616 -1.844 11.368 1.00 97.56 98 ILE A O 1
ATOM 733 N N . ILE A 1 99 ? -5.729 -0.661 11.101 1.00 97.69 99 ILE A N 1
ATOM 734 C CA . ILE A 1 99 ? -5.871 -0.561 9.649 1.00 97.69 99 ILE A CA 1
ATOM 735 C C . ILE A 1 99 ? -5.422 -1.887 9.038 1.00 97.69 99 ILE A C 1
ATOM 737 O O . ILE A 1 99 ? -4.236 -2.247 9.080 1.00 97.69 99 ILE A O 1
ATOM 741 N N . ALA A 1 100 ? -6.381 -2.616 8.472 1.00 97.38 100 ALA A N 1
ATOM 742 C CA . ALA A 1 100 ? -6.139 -3.777 7.635 1.00 97.38 100 ALA A CA 1
ATOM 743 C C . ALA A 1 100 ? -6.033 -3.325 6.182 1.00 97.38 100 ALA A C 1
ATOM 745 O O . ALA A 1 100 ? -6.977 -2.753 5.653 1.00 97.38 100 ALA A O 1
ATOM 746 N N . MET A 1 101 ? -4.886 -3.566 5.546 1.00 97.94 101 MET A N 1
ATOM 747 C CA . MET A 1 101 ? -4.618 -3.075 4.197 1.00 97.94 101 MET A CA 1
ATOM 748 C C . MET A 1 101 ? -4.041 -4.163 3.297 1.00 97.94 101 MET A C 1
ATOM 750 O O . MET A 1 101 ? -3.132 -4.890 3.699 1.00 97.94 101 MET A O 1
ATOM 754 N N . ASP A 1 102 ? -4.533 -4.212 2.067 1.00 97.75 102 ASP A N 1
ATOM 755 C CA . ASP A 1 102 ? -3.940 -4.930 0.950 1.00 97.75 102 ASP A CA 1
ATOM 756 C C . ASP A 1 102 ? -3.383 -3.885 -0.025 1.00 97.75 102 ASP A C 1
ATOM 758 O O . ASP A 1 102 ? -4.121 -3.196 -0.731 1.00 97.75 102 ASP A O 1
ATOM 762 N N . LEU A 1 103 ? -2.057 -3.740 -0.038 1.00 98.00 103 LEU A N 1
ATOM 763 C CA . LEU A 1 103 ? -1.359 -2.919 -1.019 1.00 98.00 103 LEU A CA 1
ATOM 764 C C . LEU A 1 103 ? -1.146 -3.758 -2.277 1.00 98.00 103 LEU A C 1
ATOM 766 O O . LEU A 1 103 ? -0.326 -4.680 -2.282 1.00 98.00 103 LEU A O 1
ATOM 770 N N . THR A 1 104 ? -1.910 -3.455 -3.322 1.00 97.94 104 THR A N 1
ATOM 771 C CA . THR A 1 104 ? -1.822 -4.156 -4.606 1.00 97.94 104 THR A CA 1
ATOM 772 C C . THR A 1 104 ? -0.799 -3.456 -5.489 1.00 97.94 104 THR A C 1
ATOM 774 O O . THR A 1 104 ? -0.954 -2.274 -5.783 1.00 97.94 104 THR A O 1
ATOM 777 N N . PHE A 1 105 ? 0.236 -4.176 -5.908 1.00 97.69 105 PHE A N 1
ATOM 778 C CA . PHE A 1 105 ? 1.129 -3.780 -6.989 1.00 97.69 105 PHE A CA 1
ATOM 779 C C . PHE A 1 105 ? 0.496 -4.261 -8.292 1.00 97.69 105 PHE A C 1
ATOM 781 O O . PHE A 1 105 ? 0.448 -5.463 -8.562 1.00 97.69 105 PHE A O 1
ATOM 788 N N . GLU A 1 106 ? -0.074 -3.321 -9.036 1.00 97.56 106 GLU A N 1
ATOM 789 C CA . GLU A 1 106 ? -0.888 -3.608 -10.212 1.00 97.56 106 GLU A CA 1
ATOM 790 C C . GLU A 1 106 ? 0.010 -3.859 -11.418 1.00 97.56 106 GLU A C 1
ATOM 792 O O . GLU A 1 106 ? 0.883 -3.055 -11.736 1.00 97.56 106 GLU A O 1
ATOM 797 N N . THR A 1 107 ? -0.242 -4.958 -12.118 1.00 96.75 107 THR A N 1
ATOM 798 C CA . THR A 1 107 ? 0.428 -5.301 -13.383 1.00 96.75 107 THR A CA 1
ATOM 799 C C . THR A 1 107 ? 0.152 -4.278 -14.477 1.00 96.75 107 THR A C 1
ATOM 801 O O . THR A 1 107 ? 1.033 -3.906 -15.253 1.00 96.75 107 THR A O 1
ATOM 804 N N . SER A 1 108 ? -1.091 -3.801 -14.545 1.00 96.25 108 SER A N 1
ATOM 805 C CA . SER A 1 108 ? -1.534 -2.863 -15.567 1.00 96.25 108 SER A CA 1
ATOM 806 C C . SER A 1 108 ? -0.816 -1.523 -15.427 1.00 96.25 108 SER A C 1
ATOM 808 O O . SER A 1 108 ? -1.066 -0.757 -14.500 1.00 96.25 108 SER A O 1
ATOM 810 N N . GLY A 1 109 ? 0.043 -1.206 -16.396 1.00 93.56 109 GLY A N 1
ATOM 811 C CA . GLY A 1 109 ? 0.831 0.025 -16.403 1.00 93.56 109 GLY A CA 1
ATOM 812 C C . GLY A 1 109 ? 2.086 -0.028 -15.529 1.00 93.56 109 GLY A C 1
ATOM 813 O O . GLY A 1 109 ? 2.723 1.012 -15.360 1.00 93.56 109 GLY A O 1
ATOM 814 N N . TRP A 1 110 ? 2.441 -1.197 -14.988 1.00 95.56 110 TRP A N 1
ATOM 815 C CA . TRP A 1 110 ? 3.754 -1.460 -14.408 1.00 95.56 110 TRP A CA 1
ATOM 816 C C . TRP A 1 110 ? 4.812 -1.501 -15.507 1.00 95.56 110 TRP A C 1
ATOM 818 O O . TRP A 1 110 ? 4.606 -2.132 -16.543 1.00 95.56 110 TRP A O 1
ATOM 828 N N . THR A 1 111 ? 5.942 -0.837 -15.290 1.00 95.38 111 THR A N 1
ATOM 829 C CA . THR A 1 111 ? 7.034 -0.805 -16.277 1.00 95.38 111 THR A CA 1
ATOM 830 C C . THR A 1 111 ? 8.415 -0.976 -15.670 1.00 95.38 111 THR A C 1
ATOM 832 O O . THR A 1 111 ? 9.365 -0.959 -16.439 1.00 95.38 111 THR A O 1
ATOM 835 N N . LEU A 1 112 ? 8.545 -1.142 -14.345 1.00 93.38 112 LEU A N 1
ATOM 836 C CA . LEU A 1 112 ? 9.861 -1.408 -13.759 1.00 93.38 112 LEU A CA 1
ATOM 837 C C . LEU A 1 112 ? 10.500 -2.622 -14.445 1.00 93.38 112 LEU A C 1
ATOM 839 O O . LEU A 1 112 ? 9.821 -3.589 -14.785 1.00 93.38 112 LEU A O 1
ATOM 843 N N . ASP A 1 113 ? 11.803 -2.554 -14.660 1.00 90.81 113 ASP A N 1
ATOM 844 C CA . ASP A 1 113 ? 12.624 -3.637 -15.190 1.00 90.81 113 ASP A CA 1
ATOM 845 C C . ASP A 1 113 ? 13.623 -4.165 -14.148 1.00 90.81 113 ASP A C 1
ATOM 847 O O . ASP A 1 113 ? 14.261 -5.203 -14.358 1.00 90.81 113 ASP A O 1
ATOM 851 N N . GLN A 1 114 ? 13.682 -3.512 -12.982 1.00 92.38 114 GLN A N 1
ATOM 852 C CA . GLN A 1 114 ? 14.441 -3.948 -11.820 1.00 92.38 114 GLN A CA 1
ATOM 853 C C . GLN A 1 114 ? 13.557 -4.366 -10.645 1.00 92.38 114 GLN A C 1
ATOM 855 O O . GLN A 1 114 ? 12.427 -3.917 -10.450 1.00 92.38 114 GLN A O 1
ATOM 860 N N . I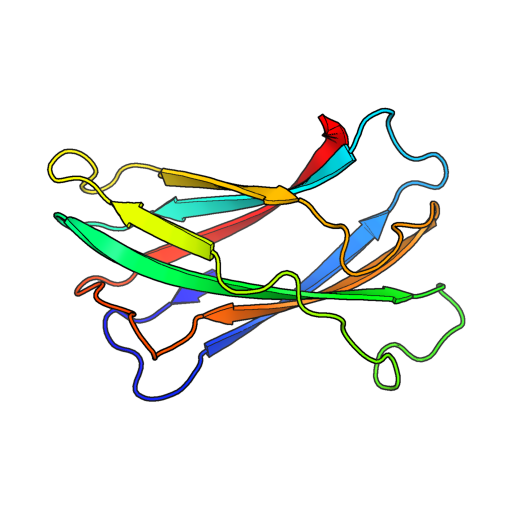LE A 1 115 ? 14.113 -5.241 -9.808 1.00 94.44 115 ILE A N 1
ATOM 861 C CA . ILE A 1 115 ? 13.489 -5.609 -8.540 1.00 94.44 115 ILE A CA 1
ATOM 862 C C . ILE A 1 115 ? 13.449 -4.382 -7.624 1.00 94.44 115 ILE A C 1
ATOM 864 O O . ILE A 1 115 ? 14.478 -3.758 -7.366 1.00 94.44 115 ILE A O 1
ATOM 868 N N . SER A 1 116 ? 12.273 -4.103 -7.064 1.00 95.12 116 SER A N 1
ATOM 869 C CA . SER A 1 116 ? 12.066 -3.000 -6.128 1.00 95.12 116 SER A CA 1
ATOM 870 C C . SER A 1 116 ? 11.889 -3.491 -4.690 1.00 95.12 116 SER A C 1
ATOM 872 O O . SER A 1 116 ? 11.374 -4.581 -4.426 1.00 95.12 116 SER A O 1
ATOM 874 N N . THR A 1 117 ? 12.320 -2.675 -3.728 1.00 96.88 117 THR A N 1
ATOM 875 C CA . THR A 1 117 ? 12.116 -2.897 -2.291 1.00 96.88 117 THR A CA 1
ATOM 876 C C . THR A 1 117 ? 11.287 -1.770 -1.702 1.00 96.88 117 THR A C 1
ATOM 878 O O . THR A 1 117 ? 11.560 -0.600 -1.942 1.00 96.88 117 THR A O 1
ATOM 881 N N . TRP A 1 118 ? 10.295 -2.130 -0.893 1.00 97.75 118 TRP A N 1
ATOM 882 C CA . TRP A 1 118 ? 9.290 -1.206 -0.385 1.00 97.75 118 TRP A CA 1
ATOM 883 C C . TRP A 1 118 ? 9.211 -1.198 1.135 1.00 97.75 118 TRP A C 1
ATOM 885 O O . TRP A 1 118 ? 9.215 -2.255 1.783 1.00 97.75 118 TRP A O 1
ATOM 895 N N . MET A 1 119 ? 9.054 0.004 1.681 1.00 97.81 119 MET A N 1
ATOM 896 C CA . MET A 1 119 ? 8.682 0.273 3.064 1.00 97.81 119 MET A CA 1
ATOM 897 C C . MET A 1 119 ? 7.361 1.034 3.103 1.00 97.81 119 MET A C 1
ATOM 899 O O . MET A 1 119 ? 7.115 1.902 2.267 1.00 97.81 119 MET A O 1
ATOM 903 N N . ALA A 1 120 ? 6.538 0.718 4.098 1.00 98.12 120 ALA A N 1
ATOM 904 C CA . ALA A 1 120 ? 5.247 1.350 4.312 1.00 98.12 120 ALA A CA 1
ATOM 905 C C . ALA A 1 120 ? 5.134 1.836 5.759 1.00 98.12 120 ALA A C 1
ATOM 907 O O . ALA A 1 120 ? 5.509 1.122 6.692 1.00 98.12 120 ALA A O 1
ATOM 908 N N . SER A 1 121 ? 4.605 3.040 5.945 1.00 98.19 121 SER A N 1
ATOM 909 C CA . SER A 1 121 ? 4.290 3.602 7.259 1.00 98.19 121 SER A CA 1
ATOM 910 C C . SER A 1 121 ? 3.077 4.518 7.169 1.00 98.19 121 SER A C 1
ATOM 912 O O . SER A 1 121 ? 2.853 5.135 6.130 1.00 98.19 121 SER A O 1
ATOM 914 N N . LEU A 1 122 ? 2.341 4.673 8.265 1.00 98.31 122 LEU A N 1
ATOM 915 C CA . LEU A 1 122 ? 1.308 5.702 8.371 1.00 98.31 122 LEU A CA 1
ATOM 916 C C . LEU A 1 122 ? 1.898 7.000 8.919 1.00 98.31 122 LEU A C 1
ATOM 918 O O . LEU A 1 122 ? 2.710 6.974 9.845 1.00 98.31 122 LEU A O 1
ATOM 922 N N . ILE A 1 123 ? 1.485 8.123 8.338 1.00 98.25 123 ILE A N 1
ATOM 923 C CA . ILE A 1 123 ? 1.853 9.475 8.769 1.00 98.25 123 ILE A CA 1
ATOM 924 C C . ILE A 1 123 ? 0.604 10.360 8.859 1.00 98.25 123 ILE A C 1
ATOM 926 O O . ILE A 1 123 ? -0.423 10.047 8.257 1.00 98.25 123 ILE A O 1
ATOM 930 N N . TRP A 1 124 ? 0.714 11.468 9.593 1.00 97.94 124 TRP A N 1
ATOM 931 C CA . TRP A 1 124 ? -0.321 12.497 9.708 1.00 97.94 124 TRP A CA 1
ATOM 932 C C . TRP A 1 124 ? 0.277 13.854 9.343 1.00 97.94 124 TRP A C 1
ATOM 934 O O . TRP A 1 124 ? 1.282 14.254 9.934 1.00 97.94 124 TRP A O 1
ATOM 944 N N . GLU A 1 125 ? -0.316 14.521 8.351 1.00 95.56 125 GLU A N 1
ATOM 945 C CA . GLU A 1 125 ? 0.132 15.811 7.794 1.00 95.56 125 GLU A CA 1
ATOM 946 C C . GLU A 1 125 ? -1.042 16.705 7.388 1.00 95.56 125 GLU A C 1
ATOM 948 O O . GLU A 1 125 ? -2.117 16.160 7.034 1.00 95.56 125 GLU A O 1
#

Nearest PDB structures (foldseek):
  6fxn-assembly2_L  TM=3.912E-01  e=8.743E-01  Homo sapiens
  3v56-assembly1_B  TM=3.763E-01  e=1.141E+00  Homo sapiens
  4n90-assembly1_C  TM=2.741E-01  e=3.540E-01  Homo sapiens

Mean predicted aligned error: 3.16 Å

Foldseek 3Di:
DKDAQADPFKDKDKDKDFAAQDHDDAFKKKKKKKFWQFEFFKWKKKKWKEWAAPPDDPVPDGTFILDIDIFTQHRVQGRHITIDIGTDDSYDHHHRTMITIIIIGGNVRGRGNTMMDMDIDMDGD